Protein AF-A0A414AIU0-F1 (afdb_monomer_lite)

Sequence (115 aa):
MKNHGVEFDERMLEMLNKQYNKAQAEILKQNGDDLEKRAEQYVIGIYGSKEGKTNTDDFEKTKKDFMTANAFELVDPIKILDKINALEDKIASFKAEVDAALSVSNAITEIEISY

Foldseek 3Di:
DPPPCLVVLVVVLVVLVVVVVVVVVVLCVQLPPVQLVVLLVVLCVVPPDPPDDPCPPVSVVSSVVSSVVRRDDDDDPPPSVVVSVVSVVVSVVVVVVVVVVVVVVVPDDDDDDDD

Secondary structure (DSSP, 8-state):
----SHHHHHHHHHHHHHHHHHHHHHHHHHHTHHHHHHHHHHHHHHH--TTS-S-HHHHHHHHHHHHHHH------TT-HHHHHHHHHHHHHHHHHHHHHHHHHHHH--------

pLDDT: mean 82.36, std 10.76, range [43.75, 94.81]

Structure (mmCIF, N/CA/C/O backbone):
data_AF-A0A414AIU0-F1
#
_entry.id   AF-A0A414AIU0-F1
#
loop_
_atom_site.group_PDB
_atom_site.id
_atom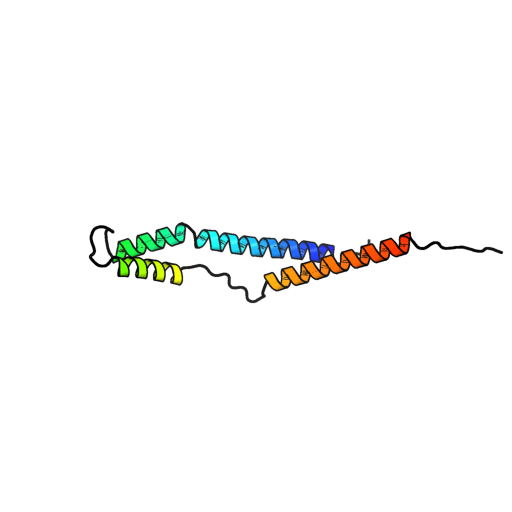_site.type_symbol
_atom_site.label_atom_id
_atom_site.label_alt_id
_atom_site.label_comp_id
_atom_site.label_asym_id
_atom_site.label_entity_id
_atom_site.label_seq_id
_atom_site.pdbx_PDB_ins_code
_atom_site.Cartn_x
_atom_site.Cartn_y
_atom_site.Cartn_z
_atom_site.occupancy
_atom_site.B_iso_or_equiv
_atom_site.auth_seq_id
_atom_site.auth_comp_id
_atom_site.auth_asym_id
_atom_site.auth_atom_id
_atom_site.pdbx_PDB_model_num
ATOM 1 N N . MET A 1 1 ? 10.084 13.888 -29.393 1.00 43.75 1 MET A N 1
ATOM 2 C CA . MET A 1 1 ? 10.308 12.898 -28.318 1.00 43.75 1 MET A CA 1
ATOM 3 C C . MET A 1 1 ? 9.289 11.788 -28.505 1.00 43.75 1 MET A C 1
ATOM 5 O O . MET A 1 1 ? 8.107 12.093 -28.599 1.00 43.75 1 MET A O 1
ATOM 9 N N . LYS A 1 2 ? 9.725 10.538 -28.696 1.00 48.00 2 LYS A N 1
ATOM 10 C CA . LYS A 1 2 ? 8.807 9.395 -28.782 1.00 48.00 2 LYS A CA 1
ATOM 11 C C . LYS A 1 2 ? 8.290 9.137 -27.364 1.00 48.00 2 LYS A C 1
ATOM 13 O O . LYS A 1 2 ? 9.054 8.701 -26.515 1.00 48.00 2 LYS A O 1
ATOM 18 N N . ASN A 1 3 ? 7.030 9.474 -27.098 1.00 53.31 3 ASN A N 1
ATOM 19 C CA . ASN A 1 3 ? 6.365 9.170 -25.830 1.00 53.31 3 ASN A CA 1
ATOM 20 C C . ASN A 1 3 ? 6.263 7.643 -25.696 1.00 53.31 3 ASN A C 1
ATOM 22 O O . ASN A 1 3 ? 5.326 7.044 -26.216 1.00 53.31 3 ASN A O 1
ATOM 26 N N . HIS A 1 4 ? 7.233 6.999 -25.044 1.00 63.72 4 HIS A N 1
ATOM 27 C CA . HIS A 1 4 ? 7.301 5.538 -24.902 1.00 63.72 4 HIS A CA 1
ATOM 28 C C . HIS A 1 4 ? 6.258 4.950 -23.933 1.00 63.72 4 HIS A C 1
ATOM 30 O O . HIS A 1 4 ? 6.342 3.784 -23.570 1.00 63.72 4 HIS A O 1
ATOM 36 N N . GLY A 1 5 ? 5.263 5.732 -23.500 1.00 77.25 5 GLY A N 1
ATOM 37 C CA . GLY A 1 5 ? 4.192 5.273 -22.610 1.00 77.25 5 GLY A CA 1
ATOM 38 C C . GLY A 1 5 ? 4.614 5.103 -21.147 1.00 77.25 5 GLY A C 1
ATOM 39 O O . GLY A 1 5 ? 3.784 5.268 -20.263 1.00 77.25 5 GLY A O 1
ATOM 40 N N . VAL A 1 6 ? 5.900 4.858 -20.886 1.00 84.12 6 VAL A N 1
ATOM 41 C CA . VAL A 1 6 ? 6.426 4.534 -19.551 1.00 84.12 6 VAL A CA 1
ATOM 42 C C . VAL A 1 6 ? 6.233 5.646 -18.527 1.00 84.12 6 VAL A C 1
ATOM 44 O O . VAL A 1 6 ? 5.899 5.345 -17.391 1.00 84.12 6 VAL A O 1
ATOM 47 N N . GLU A 1 7 ? 6.302 6.921 -18.916 1.00 84.81 7 GLU A N 1
ATOM 48 C CA . GLU A 1 7 ? 5.961 8.024 -18.000 1.00 84.81 7 GLU A CA 1
ATOM 49 C C . GLU A 1 7 ? 4.496 7.963 -17.522 1.00 84.81 7 GLU A C 1
ATOM 51 O O . GLU A 1 7 ? 4.176 8.378 -16.408 1.00 84.81 7 GLU A O 1
ATOM 56 N N . PHE A 1 8 ? 3.580 7.454 -18.355 1.00 88.50 8 PHE A N 1
ATOM 57 C CA . PHE A 1 8 ? 2.189 7.242 -17.949 1.00 88.50 8 PHE A CA 1
ATOM 58 C C . PHE A 1 8 ? 2.052 6.029 -17.032 1.00 88.50 8 PHE A C 1
ATOM 60 O O . PHE A 1 8 ? 1.281 6.099 -16.077 1.00 88.50 8 PHE A O 1
ATOM 67 N N . ASP A 1 9 ? 2.814 4.962 -17.283 1.00 88.75 9 ASP A N 1
ATOM 68 C CA . ASP A 1 9 ? 2.873 3.792 -16.403 1.00 88.75 9 ASP A CA 1
ATOM 69 C C . ASP A 1 9 ? 3.432 4.179 -15.019 1.00 88.75 9 ASP A C 1
ATOM 71 O O . ASP A 1 9 ? 2.856 3.807 -14.000 1.00 88.75 9 ASP A O 1
ATOM 75 N N . GLU A 1 10 ? 4.475 5.012 -14.953 1.00 89.50 10 GLU A N 1
ATOM 76 C CA . GLU A 1 10 ? 5.033 5.538 -13.696 1.00 89.50 10 GLU A CA 1
ATOM 77 C C . GLU A 1 10 ? 4.027 6.405 -12.929 1.00 89.50 10 GLU A C 1
ATOM 79 O O . GLU A 1 10 ? 3.831 6.224 -11.727 1.00 89.50 10 GLU A O 1
ATOM 84 N N . ARG A 1 11 ? 3.328 7.316 -13.619 1.00 92.25 11 ARG A N 1
ATOM 85 C CA . ARG A 1 11 ? 2.262 8.122 -12.997 1.00 92.25 11 ARG A CA 1
ATOM 86 C C . ARG A 1 11 ? 1.101 7.259 -12.515 1.00 92.25 11 ARG A C 1
ATOM 88 O O . ARG A 1 11 ? 0.515 7.533 -11.469 1.00 92.25 11 ARG A O 1
ATOM 95 N N . MET A 1 12 ? 0.741 6.228 -13.276 1.00 91.19 12 MET A N 1
ATOM 96 C CA . MET A 1 12 ? -0.299 5.284 -12.884 1.00 91.19 12 MET A CA 1
ATOM 97 C C . MET A 1 12 ? 0.120 4.509 -11.634 1.00 91.19 12 MET A C 1
ATOM 99 O O . MET A 1 12 ? -0.677 4.401 -10.704 1.00 91.19 12 MET A O 1
ATOM 103 N N . LEU A 1 13 ? 1.367 4.042 -11.574 1.00 93.06 13 LEU A N 1
ATOM 104 C CA . LEU A 1 13 ? 1.935 3.378 -10.406 1.00 93.06 13 LEU A CA 1
ATOM 105 C C . LEU A 1 13 ? 1.890 4.278 -9.164 1.00 93.06 13 LEU A C 1
ATOM 107 O O . LEU A 1 13 ? 1.436 3.846 -8.104 1.00 93.06 13 LEU A O 1
ATOM 111 N N . GLU A 1 14 ? 2.297 5.542 -9.297 1.00 94.31 14 GLU A N 1
ATOM 112 C CA . GLU A 1 14 ? 2.244 6.518 -8.204 1.00 94.31 14 GLU A CA 1
ATOM 113 C C . GLU A 1 14 ? 0.808 6.696 -7.684 1.00 94.31 14 GLU A C 1
ATOM 115 O O . GLU A 1 14 ? 0.555 6.675 -6.475 1.00 94.31 14 GLU A O 1
ATOM 120 N N . MET A 1 15 ? -0.162 6.806 -8.596 1.00 93.62 15 MET A N 1
ATOM 121 C CA . MET A 1 15 ? -1.571 6.949 -8.241 1.00 93.62 15 MET A CA 1
ATOM 122 C C . MET A 1 15 ? -2.146 5.701 -7.567 1.00 93.62 15 MET A C 1
ATOM 124 O O . MET A 1 15 ? -2.904 5.846 -6.605 1.00 93.62 15 MET A O 1
ATOM 128 N N . LEU A 1 16 ? -1.798 4.499 -8.034 1.00 92.56 16 LEU A N 1
ATOM 129 C CA . LEU A 1 16 ? -2.231 3.242 -7.417 1.00 92.56 16 LEU A CA 1
ATOM 130 C C . LEU A 1 16 ? -1.668 3.105 -6.000 1.00 92.56 16 LEU A C 1
ATOM 132 O O . LEU A 1 16 ? -2.431 2.864 -5.065 1.00 92.56 16 LEU A O 1
ATOM 136 N N . ASN A 1 17 ? -0.371 3.362 -5.819 1.00 93.38 17 ASN A N 1
ATOM 137 C CA . ASN A 1 17 ? 0.273 3.354 -4.506 1.00 93.38 17 ASN A CA 1
ATOM 138 C C . ASN A 1 17 ? -0.363 4.373 -3.554 1.00 93.38 17 ASN A C 1
ATOM 140 O O . ASN A 1 17 ? -0.669 4.063 -2.403 1.00 93.38 17 ASN A O 1
ATOM 144 N N . LYS A 1 18 ? -0.637 5.589 -4.036 1.00 94.81 18 LYS A N 1
ATOM 145 C CA .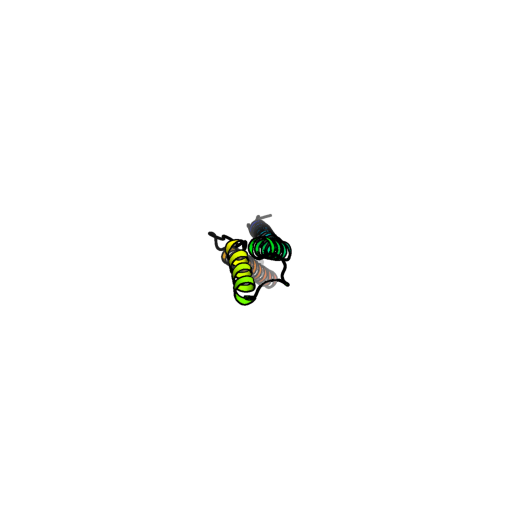 LYS A 1 18 ? -1.300 6.629 -3.242 1.00 94.81 18 LYS A CA 1
ATOM 146 C C . LYS A 1 18 ? -2.705 6.217 -2.806 1.00 94.81 18 LYS A C 1
ATOM 148 O O . LYS A 1 18 ? -3.077 6.457 -1.658 1.00 94.81 18 LYS A O 1
ATOM 153 N N . GLN A 1 19 ? -3.489 5.623 -3.704 1.00 91.69 19 GLN A N 1
ATOM 154 C CA . GLN A 1 19 ? -4.843 5.158 -3.393 1.00 91.69 19 GLN A CA 1
ATOM 155 C C . GLN A 1 19 ? -4.823 4.005 -2.390 1.00 91.69 19 GLN A C 1
ATOM 157 O O . GLN A 1 19 ? -5.554 4.057 -1.402 1.00 91.69 19 GLN A O 1
ATOM 162 N N . TYR A 1 20 ? -3.947 3.021 -2.599 1.00 92.38 20 TYR A N 1
ATOM 163 C CA . TYR A 1 20 ? -3.782 1.893 -1.688 1.00 92.38 20 TYR A CA 1
ATOM 164 C C . TYR A 1 20 ? -3.366 2.357 -0.285 1.00 92.38 20 TYR A C 1
ATOM 166 O O . TYR A 1 20 ? -4.030 2.038 0.700 1.00 92.38 20 TYR A O 1
ATOM 174 N N . ASN A 1 21 ? -2.340 3.206 -0.193 1.00 92.75 21 ASN A N 1
ATOM 175 C CA . ASN A 1 21 ? -1.868 3.744 1.084 1.00 92.75 21 ASN A CA 1
ATOM 176 C C . ASN A 1 21 ? -2.938 4.576 1.795 1.00 92.75 21 ASN A C 1
ATOM 178 O O . ASN A 1 21 ? -3.071 4.498 3.015 1.00 92.75 21 ASN A O 1
ATOM 182 N N . LYS A 1 22 ? -3.729 5.354 1.047 1.00 93.12 22 LYS A N 1
ATOM 183 C CA . LYS A 1 22 ? -4.844 6.112 1.619 1.00 93.12 22 LYS A CA 1
ATOM 184 C C . LYS A 1 22 ? -5.904 5.182 2.214 1.00 93.12 22 LYS A C 1
ATOM 186 O O . LYS A 1 22 ? -6.328 5.419 3.340 1.00 93.12 22 LYS A O 1
ATOM 191 N N . ALA A 1 23 ? -6.304 4.139 1.490 1.00 90.19 23 ALA A N 1
ATOM 192 C CA . ALA A 1 23 ? -7.300 3.184 1.969 1.00 90.19 23 ALA A CA 1
ATOM 193 C C . ALA A 1 23 ? -6.812 2.445 3.227 1.00 90.19 23 ALA A C 1
ATOM 195 O O . ALA A 1 23 ? -7.541 2.342 4.211 1.00 90.19 23 ALA A O 1
ATOM 196 N N . GLN A 1 24 ? -5.542 2.030 3.245 1.00 89.88 24 GLN A N 1
ATOM 197 C CA . GLN A 1 24 ? -4.921 1.416 4.421 1.00 89.88 24 GLN A CA 1
ATOM 198 C C . GLN A 1 24 ? -4.861 2.373 5.617 1.00 89.88 24 GLN A C 1
ATOM 200 O O . GLN A 1 24 ? -5.165 1.979 6.743 1.00 89.88 24 GLN A O 1
ATOM 205 N N . ALA A 1 25 ? -4.525 3.644 5.389 1.00 90.25 25 ALA A N 1
ATOM 206 C CA . ALA A 1 25 ? -4.527 4.657 6.440 1.00 90.25 25 ALA A CA 1
ATOM 207 C C . ALA A 1 25 ? -5.937 4.914 7.001 1.00 90.25 25 ALA A C 1
ATOM 209 O O . ALA A 1 25 ? -6.092 5.103 8.207 1.00 90.25 25 ALA A O 1
ATOM 210 N N . GLU A 1 26 ? -6.969 4.905 6.153 1.00 89.31 26 GLU A N 1
ATOM 211 C CA . GLU A 1 26 ? -8.364 5.029 6.589 1.00 89.31 26 GLU A CA 1
ATOM 212 C C . GLU A 1 26 ? -8.797 3.831 7.440 1.00 89.31 26 GLU A C 1
ATOM 214 O O . GLU A 1 26 ? -9.385 4.032 8.501 1.00 89.31 26 GLU A O 1
ATOM 219 N N . ILE A 1 27 ? -8.439 2.608 7.044 1.00 88.25 27 ILE A N 1
ATOM 220 C CA . ILE A 1 27 ? -8.721 1.394 7.822 1.00 88.25 27 ILE A CA 1
ATOM 221 C C . ILE A 1 27 ? -8.018 1.439 9.176 1.00 88.25 27 ILE A C 1
ATOM 223 O O . ILE A 1 27 ? -8.658 1.227 10.202 1.00 88.25 27 ILE A O 1
ATOM 227 N N . LEU A 1 28 ? -6.725 1.775 9.205 1.00 87.50 28 LEU A N 1
ATOM 228 C CA . LEU A 1 28 ? -5.961 1.914 10.449 1.00 87.50 28 LEU A CA 1
ATOM 229 C C . LEU A 1 28 ? -6.574 2.966 11.375 1.00 87.50 28 LEU A C 1
ATOM 231 O O . LEU A 1 28 ? -6.685 2.748 12.578 1.00 87.50 28 LEU A O 1
ATOM 235 N N . LYS A 1 29 ? -7.013 4.096 10.814 1.00 87.81 29 LYS A N 1
ATOM 236 C CA . LYS A 1 29 ? -7.667 5.157 11.580 1.00 87.81 29 LYS A CA 1
ATOM 237 C C . LYS A 1 29 ? -8.998 4.696 12.174 1.00 87.81 29 LYS A C 1
ATOM 239 O O . LYS A 1 29 ? -9.283 5.023 13.321 1.00 87.81 29 LYS A O 1
ATOM 244 N N . GLN A 1 30 ? -9.811 3.978 11.402 1.00 84.31 30 GLN A N 1
ATOM 245 C CA . GLN A 1 30 ? -11.130 3.522 11.844 1.00 84.31 30 GLN A CA 1
ATOM 246 C C . GLN A 1 30 ? -11.053 2.340 12.815 1.00 84.31 30 GLN A C 1
ATOM 248 O O . GLN A 1 30 ? -11.856 2.281 13.742 1.00 84.31 30 GLN A O 1
ATOM 253 N N . ASN A 1 31 ? -10.086 1.437 12.633 1.00 85.56 31 ASN A N 1
ATOM 254 C CA . ASN A 1 31 ? -9.896 0.244 13.466 1.00 85.56 31 ASN A CA 1
ATOM 255 C C . ASN A 1 31 ? -8.993 0.466 14.684 1.00 85.56 31 ASN A C 1
ATOM 257 O O . ASN A 1 31 ? -8.870 -0.438 15.506 1.00 85.56 31 ASN A O 1
ATOM 261 N N . GLY A 1 32 ? -8.340 1.625 14.789 1.00 80.56 32 GLY A N 1
ATOM 262 C CA . GLY A 1 32 ? -7.520 1.992 15.942 1.00 80.56 32 GLY A CA 1
ATOM 263 C C . GLY A 1 32 ? -8.356 2.383 17.167 1.00 80.56 32 GLY A C 1
ATOM 264 O O . GLY A 1 32 ? -9.427 1.833 17.425 1.00 80.56 32 GLY A O 1
ATOM 265 N N . ASP A 1 33 ? -7.885 3.390 17.905 1.00 78.56 33 ASP A N 1
ATOM 266 C CA . ASP A 1 33 ? -8.448 3.815 19.197 1.00 78.56 33 ASP A CA 1
ATOM 267 C C . ASP A 1 33 ? -9.957 4.105 19.184 1.00 78.56 33 ASP A C 1
ATOM 269 O O . ASP A 1 33 ? -10.622 4.003 20.215 1.00 78.56 33 ASP A O 1
ATOM 273 N N . ASP A 1 34 ? -10.511 4.514 18.043 1.00 82.38 34 ASP A N 1
ATOM 274 C CA . ASP A 1 34 ? -11.927 4.860 17.926 1.00 82.38 34 ASP A CA 1
ATOM 275 C C . ASP A 1 34 ? -12.839 3.624 17.998 1.00 82.38 34 ASP A C 1
ATOM 277 O O . ASP A 1 34 ? -13.859 3.644 18.692 1.00 82.38 34 ASP A O 1
ATOM 281 N N . LEU A 1 35 ? -12.450 2.523 17.347 1.00 84.25 35 LEU A N 1
ATOM 282 C CA . LEU A 1 35 ? -13.177 1.255 17.425 1.00 84.25 35 LEU A CA 1
ATOM 283 C C . LEU A 1 35 ? -13.100 0.668 18.834 1.00 84.25 35 LEU A C 1
ATOM 285 O O . LEU A 1 35 ? -14.104 0.177 19.349 1.00 84.25 35 LEU A O 1
ATOM 289 N N . GLU A 1 36 ? -11.935 0.761 19.476 1.00 83.44 36 GLU A N 1
ATOM 290 C CA . GLU A 1 36 ? -11.750 0.270 20.839 1.00 83.44 36 GLU A CA 1
ATOM 291 C C . GLU A 1 36 ? -12.597 1.056 21.847 1.00 83.44 36 GLU A C 1
ATOM 293 O O . GLU A 1 36 ? -13.325 0.452 22.636 1.00 83.44 36 GLU A O 1
ATOM 298 N N . LYS A 1 37 ? -12.602 2.392 21.768 1.00 85.25 37 LYS A N 1
ATOM 299 C CA . LYS A 1 37 ? -13.453 3.237 22.621 1.00 85.25 37 LYS A CA 1
ATOM 300 C C . LYS A 1 37 ? -14.938 2.961 22.404 1.00 85.25 37 LYS A C 1
ATOM 302 O O . LYS A 1 37 ? -15.687 2.879 23.377 1.00 85.25 37 LYS A O 1
ATOM 307 N N . ARG A 1 38 ? -15.374 2.787 21.150 1.00 84.75 38 ARG A N 1
ATOM 308 C CA . ARG A 1 38 ? -16.762 2.414 20.829 1.00 84.75 38 ARG A CA 1
ATOM 309 C C . ARG A 1 38 ? -17.124 1.044 21.401 1.00 84.75 38 ARG A C 1
ATOM 311 O O . ARG A 1 38 ? -18.201 0.902 21.977 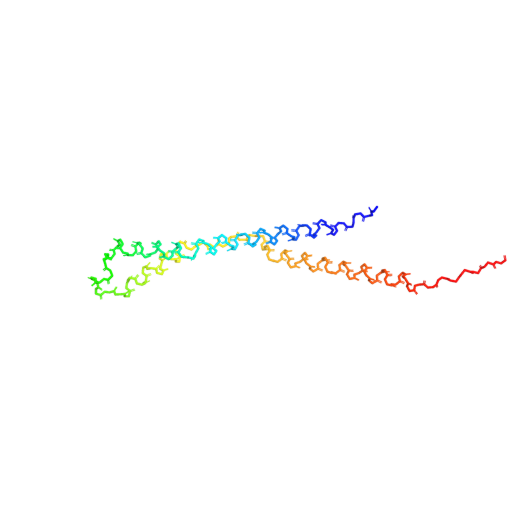1.00 84.75 38 ARG A O 1
ATOM 318 N N . ALA A 1 39 ? -16.224 0.067 21.300 1.00 84.81 39 ALA A N 1
ATOM 319 C CA . ALA A 1 39 ? -16.417 -1.255 21.885 1.00 84.81 39 ALA A CA 1
ATOM 320 C C . ALA A 1 39 ? -16.524 -1.181 23.415 1.00 84.81 39 ALA A C 1
ATOM 322 O O . ALA A 1 39 ? -17.424 -1.772 24.002 1.00 84.81 39 ALA A O 1
ATOM 323 N N . GLU A 1 40 ? -15.665 -0.406 24.075 1.00 82.94 40 GLU A N 1
ATOM 324 C CA . GLU A 1 40 ? -15.711 -0.229 25.529 1.00 82.94 40 GLU A CA 1
ATOM 325 C C . GLU A 1 40 ? -16.993 0.456 25.997 1.00 82.94 40 GLU A C 1
ATOM 327 O O . GLU A 1 40 ? -17.636 -0.023 26.929 1.00 82.94 40 GLU A O 1
ATOM 332 N N . GLN A 1 41 ? -17.415 1.529 25.325 1.00 85.69 41 GLN A N 1
ATOM 333 C CA . GLN A 1 41 ? -18.684 2.194 25.623 1.00 85.69 41 GLN A CA 1
ATOM 334 C C . GLN A 1 41 ? -19.882 1.261 25.426 1.00 85.69 41 GLN A C 1
ATOM 336 O O . GLN A 1 41 ? -20.799 1.263 26.248 1.00 85.69 41 GLN A O 1
ATOM 341 N N . TYR A 1 42 ? -19.866 0.440 24.374 1.00 84.12 42 TYR A N 1
ATOM 342 C CA . TYR A 1 42 ? -20.918 -0.535 24.106 1.00 84.12 42 TYR A CA 1
ATOM 343 C C . TYR A 1 42 ? -21.025 -1.577 25.224 1.00 84.12 42 TYR A C 1
ATOM 345 O O . TYR A 1 42 ? -22.110 -1.821 25.755 1.00 84.12 42 TYR A O 1
ATOM 353 N N . VAL A 1 43 ? -19.893 -2.143 25.647 1.00 82.88 43 VAL A N 1
ATOM 354 C CA . VAL A 1 43 ? -19.882 -3.153 26.708 1.00 82.88 43 VAL A CA 1
ATOM 355 C C . VAL A 1 43 ? -20.229 -2.533 28.069 1.00 82.88 43 VAL A C 1
ATOM 357 O O . VAL A 1 43 ? -20.982 -3.144 28.824 1.00 82.88 43 VAL A O 1
ATOM 360 N N . ILE A 1 44 ? -19.802 -1.299 28.367 1.00 83.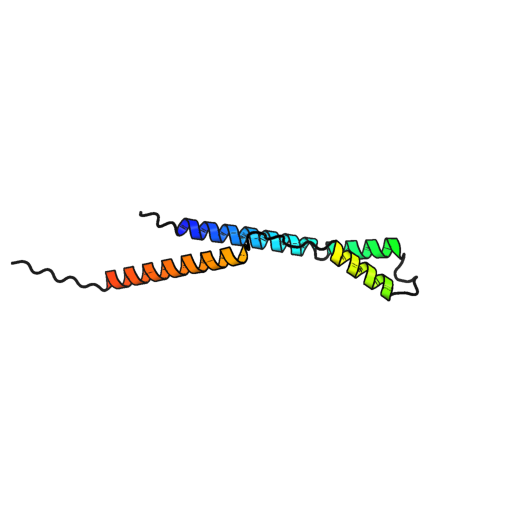38 44 ILE A N 1
ATOM 361 C CA . ILE A 1 44 ? -20.234 -0.559 29.570 1.00 83.38 44 ILE A CA 1
ATOM 362 C C . ILE A 1 44 ? -21.747 -0.282 29.542 1.00 83.38 44 ILE A C 1
ATOM 364 O O . ILE A 1 44 ? -22.407 -0.392 30.572 1.00 83.38 44 ILE A O 1
ATOM 368 N N . GLY A 1 45 ? -22.330 0.030 28.382 1.00 81.31 45 GLY A N 1
ATOM 369 C CA . GLY A 1 45 ? -23.775 0.235 28.240 1.00 81.31 45 GLY A CA 1
ATOM 370 C C . GLY A 1 45 ? -24.606 -1.028 28.502 1.00 81.31 45 GLY A C 1
ATOM 371 O O . GLY A 1 45 ? -25.684 -0.943 29.085 1.00 81.31 45 GLY A O 1
ATOM 372 N N . ILE A 1 46 ? -24.098 -2.204 28.116 1.00 80.31 46 ILE A N 1
ATOM 373 C CA . ILE A 1 46 ? -24.770 -3.500 28.326 1.00 80.31 46 ILE A CA 1
ATOM 374 C C . ILE A 1 46 ? -24.534 -4.035 29.741 1.00 80.31 46 ILE A C 1
ATOM 376 O O . ILE A 1 46 ? -25.453 -4.522 30.409 1.00 80.31 46 ILE A O 1
ATOM 380 N N . TYR A 1 47 ? -23.287 -3.984 30.206 1.00 76.56 47 TYR A N 1
ATOM 381 C CA . TYR A 1 47 ? -22.877 -4.638 31.439 1.00 76.56 47 TYR A CA 1
ATOM 382 C C . TYR A 1 47 ? -22.816 -3.695 32.650 1.00 76.56 47 TYR A C 1
ATOM 384 O O . TYR A 1 47 ? -22.821 -4.186 33.775 1.00 76.56 47 TYR A O 1
ATOM 392 N N . GLY A 1 48 ? -22.897 -2.379 32.466 1.00 73.44 48 GLY A N 1
ATOM 393 C CA . GLY A 1 48 ? -22.713 -1.393 33.530 1.00 73.44 48 GLY A CA 1
ATOM 394 C C . GLY A 1 48 ? -21.234 -1.181 33.868 1.00 73.44 48 GLY A C 1
ATOM 395 O O . GLY A 1 48 ? -20.345 -1.488 33.073 1.00 73.44 48 GLY A O 1
ATOM 396 N N . SER A 1 49 ? -20.955 -0.638 35.056 1.00 65.06 49 SER A N 1
ATOM 397 C CA . SER A 1 49 ? -19.586 -0.373 35.514 1.00 65.06 49 SER A CA 1
ATOM 398 C C . SER A 1 49 ? -18.749 -1.654 35.585 1.00 65.06 49 SER A C 1
ATOM 400 O O . SER A 1 49 ? -19.204 -2.676 36.102 1.00 65.06 49 SER A O 1
ATOM 402 N N . LYS A 1 50 ? -17.488 -1.562 35.140 1.00 59.19 50 LYS A N 1
ATOM 403 C CA . LYS A 1 50 ? -16.487 -2.650 35.127 1.00 59.19 50 LYS A CA 1
ATOM 404 C C . LYS A 1 50 ? -16.304 -3.337 36.494 1.00 59.19 50 LYS A C 1
ATOM 406 O O . LYS A 1 50 ? -15.884 -4.483 36.556 1.00 59.19 50 LYS A O 1
ATOM 411 N N . GLU A 1 51 ? -16.647 -2.641 37.576 1.00 57.81 51 GLU A N 1
ATOM 412 C CA . GLU A 1 51 ? -16.475 -3.069 38.970 1.00 57.81 51 GLU A CA 1
ATOM 413 C C . GLU A 1 51 ? -17.633 -3.933 39.516 1.00 57.81 51 GLU A C 1
ATOM 415 O O . GLU A 1 51 ? -17.526 -4.462 40.618 1.00 57.81 51 GLU A O 1
ATOM 420 N N . GLY A 1 52 ? -18.743 -4.086 38.776 1.00 58.31 52 GLY A N 1
ATOM 421 C CA . GLY A 1 52 ? -20.001 -4.619 39.321 1.00 58.31 52 GLY A CA 1
ATOM 422 C C . GLY A 1 52 ? -20.452 -6.016 38.878 1.00 58.31 52 GLY A C 1
ATOM 423 O O . GLY A 1 52 ? -21.524 -6.433 39.317 1.00 58.31 52 GLY A O 1
ATOM 424 N N . LYS A 1 53 ? -19.731 -6.744 38.007 1.00 56.00 53 LYS A N 1
ATOM 425 C CA . LYS A 1 53 ? -20.231 -8.027 37.460 1.00 56.00 53 LYS A CA 1
ATOM 426 C C . LYS A 1 53 ? -19.262 -9.206 37.559 1.00 56.00 53 LYS A C 1
ATOM 428 O O . LYS A 1 53 ? -18.090 -9.124 37.227 1.00 56.00 53 LYS A O 1
ATOM 433 N N . THR A 1 54 ? -19.856 -10.329 37.947 1.00 54.72 54 THR A N 1
ATOM 434 C CA . THR A 1 54 ? -19.331 -11.670 38.234 1.00 54.72 54 THR A CA 1
ATOM 435 C C . THR A 1 54 ? -18.821 -12.467 37.018 1.00 54.72 54 THR A C 1
ATOM 437 O O . THR A 1 54 ? -18.358 -13.581 37.217 1.00 54.72 54 THR A O 1
ATOM 440 N N . ASN A 1 55 ? -18.882 -11.924 35.791 1.00 63.75 55 ASN A N 1
ATOM 441 C CA . ASN A 1 55 ? -18.478 -12.594 34.539 1.00 63.75 55 ASN A CA 1
ATOM 442 C C . ASN A 1 55 ? -17.628 -11.661 33.653 1.00 63.75 55 ASN A C 1
ATOM 444 O O . ASN A 1 55 ? -18.096 -11.120 32.650 1.00 63.75 55 ASN A O 1
ATOM 448 N N . THR A 1 56 ? -16.363 -11.461 34.021 1.00 72.50 56 THR A N 1
ATOM 449 C CA . THR A 1 56 ? -15.354 -10.773 33.189 1.00 72.50 56 THR A CA 1
ATOM 450 C C . THR A 1 56 ? -15.186 -11.409 31.806 1.00 72.50 56 THR A C 1
ATOM 452 O O . THR A 1 56 ? -14.939 -10.698 30.835 1.00 72.50 56 THR A O 1
ATOM 455 N N . ASP A 1 57 ? -15.408 -12.718 31.690 1.00 77.38 57 ASP A N 1
ATOM 456 C CA . ASP A 1 57 ? -15.267 -13.453 30.429 1.00 77.38 57 ASP A CA 1
ATOM 457 C C . ASP A 1 57 ? -16.329 -13.045 29.391 1.00 77.38 57 ASP A C 1
ATOM 459 O O . ASP A 1 57 ? -16.017 -12.860 28.213 1.00 77.38 57 ASP A O 1
ATOM 463 N N . ASP A 1 58 ? -17.576 -12.820 29.821 1.00 77.69 58 ASP A N 1
ATOM 464 C CA . ASP A 1 58 ? -18.652 -12.357 28.931 1.00 77.69 58 ASP A CA 1
ATOM 465 C C . ASP A 1 58 ? -18.428 -10.904 28.479 1.00 77.69 58 ASP A C 1
ATOM 467 O O . ASP A 1 58 ? -18.778 -10.533 27.352 1.00 77.69 58 ASP A O 1
ATOM 471 N N . PHE A 1 59 ? -17.799 -10.086 29.332 1.00 78.88 59 PHE A N 1
ATOM 472 C CA . PHE A 1 59 ? -17.423 -8.707 29.017 1.00 78.88 59 PHE A CA 1
ATOM 473 C C . PHE A 1 59 ? -16.383 -8.670 27.889 1.00 78.88 59 PHE A C 1
ATOM 475 O O . PHE A 1 59 ? -16.581 -7.987 26.880 1.00 78.88 59 PHE A O 1
ATOM 482 N N . GLU A 1 60 ? -15.292 -9.429 28.025 1.00 80.56 60 GLU A N 1
ATOM 483 C CA . GLU A 1 60 ? -14.233 -9.475 27.011 1.00 80.56 60 GLU A CA 1
ATOM 484 C C . GLU A 1 60 ? -14.713 -10.099 25.702 1.00 80.56 60 GLU A C 1
ATOM 486 O O . GLU A 1 60 ? -14.404 -9.586 24.622 1.00 80.56 60 GLU A O 1
ATOM 491 N N . LYS A 1 61 ? -15.527 -11.157 25.782 1.00 85.38 61 LYS A N 1
ATOM 492 C CA . LYS A 1 61 ? -16.122 -11.780 24.601 1.00 85.38 61 LYS A CA 1
ATOM 493 C C . LYS A 1 61 ? -17.001 -10.793 23.834 1.00 85.38 61 LYS A C 1
ATOM 495 O O . LYS A 1 61 ? -16.823 -10.628 22.632 1.00 85.38 61 LYS A O 1
ATOM 500 N N . THR A 1 62 ? -17.874 -10.064 24.532 1.00 82.44 62 THR A N 1
ATOM 501 C CA . THR A 1 62 ? -18.739 -9.057 23.896 1.00 82.44 62 THR A CA 1
ATOM 502 C C . THR A 1 62 ? -17.919 -7.910 23.289 1.00 82.44 62 THR A C 1
ATOM 504 O O . THR A 1 62 ? -18.240 -7.452 22.193 1.00 82.44 62 THR A O 1
ATOM 507 N N . LYS A 1 63 ? -16.824 -7.476 23.944 1.00 82.00 63 LYS A N 1
ATOM 508 C CA . LYS A 1 63 ? -15.889 -6.477 23.382 1.00 82.00 63 LYS A CA 1
ATOM 509 C C . LYS A 1 63 ? -15.301 -6.980 22.062 1.00 82.00 63 LYS A C 1
ATOM 511 O O . LYS A 1 63 ? -15.330 -6.266 21.062 1.00 82.00 63 LYS A O 1
ATOM 516 N N . LYS A 1 64 ? -14.804 -8.218 22.043 1.00 85.00 64 LYS A N 1
ATOM 517 C CA . LYS A 1 64 ? -14.166 -8.825 20.869 1.00 85.00 64 LYS A CA 1
ATOM 518 C C . LYS A 1 64 ? -15.145 -9.056 19.716 1.00 85.00 64 LYS A C 1
ATOM 520 O O . LYS A 1 64 ? -14.802 -8.771 18.568 1.00 85.00 64 LYS A O 1
ATOM 525 N N . ASP A 1 65 ? -16.357 -9.512 20.015 1.00 85.69 65 ASP A N 1
ATOM 526 C CA . ASP A 1 65 ? -17.414 -9.713 19.020 1.00 85.69 65 ASP A CA 1
ATOM 527 C C . ASP A 1 65 ? -17.822 -8.373 18.388 1.00 85.69 65 ASP A C 1
ATOM 529 O O . ASP A 1 65 ? -17.933 -8.270 17.166 1.00 85.69 65 ASP A O 1
ATOM 533 N N . PHE A 1 66 ? -17.943 -7.311 19.195 1.00 84.25 66 PHE A N 1
ATOM 534 C CA . PHE A 1 66 ? -18.226 -5.966 18.695 1.00 84.25 66 PHE A CA 1
ATOM 535 C C . PHE A 1 66 ? -17.101 -5.429 17.804 1.00 84.25 66 PHE A C 1
ATOM 537 O O . PHE A 1 66 ? -17.380 -4.886 16.735 1.00 84.25 66 PHE A O 1
ATOM 544 N N . MET A 1 67 ? -15.838 -5.596 18.212 1.00 84.75 67 MET A N 1
ATOM 545 C CA . MET A 1 67 ? -14.690 -5.189 17.397 1.00 84.75 67 MET A CA 1
ATOM 546 C C . MET A 1 67 ? -14.652 -5.946 16.070 1.00 84.75 67 MET A C 1
ATOM 548 O O . MET A 1 67 ? -14.438 -5.331 15.035 1.00 84.75 67 MET A O 1
ATOM 552 N N . THR A 1 68 ? -14.913 -7.254 16.083 1.00 83.50 68 THR A N 1
ATOM 553 C CA . THR A 1 68 ? -14.903 -8.083 14.867 1.00 83.50 68 THR A CA 1
ATOM 554 C C . THR A 1 68 ? -16.035 -7.694 13.915 1.00 83.50 68 THR A C 1
ATOM 556 O O . THR A 1 68 ? -15.818 -7.590 12.714 1.00 83.50 68 THR A O 1
ATOM 559 N N . ALA A 1 69 ? -17.234 -7.427 14.441 1.00 83.81 69 ALA A N 1
ATOM 560 C CA . ALA A 1 69 ? -18.396 -7.061 13.631 1.00 83.81 69 ALA A CA 1
ATOM 561 C C . ALA A 1 69 ? -18.328 -5.637 13.050 1.00 83.81 69 ALA A C 1
ATOM 563 O O . ALA A 1 69 ? -18.964 -5.364 12.036 1.00 83.81 69 ALA A O 1
ATOM 564 N N . ASN A 1 70 ? -17.591 -4.727 13.697 1.00 82.44 70 ASN A N 1
ATOM 565 C CA . ASN A 1 70 ? -17.496 -3.316 13.304 1.00 82.44 70 ASN A CA 1
ATOM 566 C C . ASN A 1 70 ? -16.113 -2.930 12.754 1.00 82.44 70 ASN A C 1
ATOM 568 O O . ASN A 1 70 ? -15.865 -1.745 12.515 1.00 82.44 70 ASN A O 1
ATOM 572 N N . ALA A 1 71 ? -15.214 -3.899 12.572 1.00 83.12 71 ALA A N 1
ATOM 573 C CA . ALA A 1 71 ? -13.929 -3.670 11.934 1.00 83.12 71 ALA A CA 1
ATOM 574 C C . ALA A 1 71 ? -14.126 -3.326 10.453 1.00 83.12 71 ALA A C 1
ATOM 576 O O . ALA A 1 71 ? -14.904 -3.951 9.734 1.00 83.12 71 ALA A O 1
ATOM 577 N N . PHE A 1 72 ? -13.386 -2.327 9.995 1.00 82.12 72 PHE A N 1
ATOM 578 C CA . PHE A 1 72 ? -13.279 -1.970 8.593 1.00 82.12 72 PHE A CA 1
ATOM 579 C C . PHE A 1 72 ? -12.316 -2.935 7.910 1.00 82.12 72 PHE A C 1
ATOM 581 O O . PHE A 1 72 ? -11.194 -3.142 8.375 1.00 82.12 72 PHE A O 1
ATOM 588 N N . GLU A 1 73 ? -12.741 -3.491 6.785 1.00 83.44 73 GLU A N 1
ATOM 589 C CA . GLU A 1 73 ? -11.919 -4.338 5.928 1.00 83.44 73 GLU A CA 1
ATOM 590 C C . GLU A 1 73 ? -11.773 -3.685 4.550 1.00 83.44 73 GLU A C 1
ATOM 592 O O . GLU A 1 73 ? -12.684 -3.006 4.064 1.00 83.44 73 GLU A O 1
ATOM 597 N N . LEU A 1 74 ? -10.612 -3.872 3.917 1.00 85.88 74 LEU A N 1
ATOM 598 C CA . LEU A 1 74 ? -10.384 -3.406 2.554 1.00 85.88 74 LEU A CA 1
ATOM 599 C C . LEU A 1 74 ? -11.066 -4.351 1.563 1.00 85.88 74 LEU A C 1
ATOM 601 O O . LEU A 1 74 ? -10.616 -5.476 1.362 1.00 85.88 74 LEU A O 1
ATOM 605 N N . VAL A 1 75 ? -12.107 -3.877 0.882 1.00 86.88 75 VAL A N 1
ATOM 606 C CA . VAL A 1 75 ? -12.712 -4.619 -0.231 1.00 86.88 75 VAL A CA 1
ATOM 607 C C . VAL A 1 75 ? -11.955 -4.296 -1.517 1.00 86.88 75 VAL A C 1
ATOM 609 O O . VAL A 1 75 ? -12.160 -3.240 -2.116 1.00 86.88 75 VAL A O 1
ATOM 612 N N . ASP A 1 76 ? -11.090 -5.213 -1.950 1.00 86.88 76 ASP A N 1
ATOM 613 C CA . ASP A 1 76 ? -10.288 -5.072 -3.170 1.00 86.88 76 ASP A CA 1
ATOM 614 C C . ASP A 1 76 ? -10.651 -6.129 -4.236 1.00 86.88 76 ASP A C 1
ATOM 616 O O . ASP A 1 76 ? -10.066 -7.214 -4.279 1.00 86.88 76 ASP A O 1
ATOM 620 N N . PRO A 1 77 ? -11.603 -5.832 -5.141 1.00 86.69 77 PRO A N 1
ATOM 621 C CA . PRO A 1 77 ? -11.997 -6.756 -6.204 1.00 86.69 77 PRO A CA 1
ATOM 622 C C . PRO A 1 77 ? -10.991 -6.814 -7.362 1.00 86.69 77 PRO A C 1
ATOM 624 O O . PRO A 1 77 ? -11.063 -7.721 -8.191 1.00 86.69 77 PRO A O 1
ATOM 627 N N . ILE A 1 78 ? -10.081 -5.840 -7.463 1.00 87.56 78 ILE A N 1
ATOM 628 C CA . ILE A 1 78 ? -9.153 -5.711 -8.594 1.00 87.56 78 ILE A CA 1
ATOM 629 C C . ILE A 1 78 ? -7.765 -6.269 -8.296 1.00 87.56 78 ILE A C 1
ATOM 631 O O . ILE A 1 78 ? -6.958 -6.346 -9.226 1.00 87.56 78 ILE A O 1
ATOM 635 N N . LYS A 1 79 ? -7.503 -6.636 -7.035 1.00 90.69 79 LYS A N 1
ATOM 636 C CA . LYS A 1 79 ? -6.189 -7.036 -6.525 1.00 90.69 79 LYS A CA 1
ATOM 637 C C . LYS A 1 79 ? -5.145 -5.970 -6.847 1.00 90.69 79 LYS A C 1
ATOM 639 O O . LYS A 1 79 ? -4.233 -6.172 -7.647 1.00 90.69 79 LYS A O 1
ATOM 644 N N . ILE A 1 80 ? -5.325 -4.786 -6.270 1.00 89.81 80 ILE A N 1
ATOM 645 C CA . ILE A 1 80 ? -4.515 -3.600 -6.545 1.00 89.81 80 ILE A CA 1
ATOM 646 C C . ILE A 1 80 ? -3.025 -3.849 -6.291 1.00 89.81 80 ILE A C 1
ATOM 648 O O . ILE A 1 80 ? -2.206 -3.373 -7.069 1.00 89.81 80 ILE A O 1
ATOM 652 N N . LEU A 1 81 ? -2.680 -4.653 -5.279 1.00 89.62 81 LEU A N 1
ATOM 653 C CA . LEU A 1 81 ? -1.302 -5.071 -4.997 1.00 89.62 81 LEU A CA 1
ATOM 654 C C . LEU A 1 81 ? -0.685 -5.853 -6.162 1.00 89.62 81 LEU A C 1
ATOM 656 O O . LEU A 1 81 ? 0.414 -5.528 -6.598 1.00 89.62 81 LEU A O 1
ATOM 660 N N . ASP A 1 82 ? -1.409 -6.827 -6.716 1.00 92.81 82 ASP A N 1
ATOM 661 C CA . ASP A 1 82 ? -0.933 -7.610 -7.864 1.00 92.81 82 ASP A CA 1
ATOM 662 C C . ASP A 1 82 ? -0.694 -6.701 -9.077 1.00 92.81 82 ASP A C 1
ATOM 664 O O . ASP A 1 82 ? 0.282 -6.862 -9.809 1.00 92.81 82 ASP A O 1
ATOM 668 N N . LYS A 1 83 ? -1.568 -5.707 -9.277 1.00 91.31 83 LYS A N 1
ATOM 669 C CA . LYS A 1 83 ? -1.430 -4.723 -10.360 1.00 91.31 83 LYS A CA 1
ATOM 670 C C . LYS A 1 83 ? -0.258 -3.771 -10.148 1.00 91.31 83 LYS A C 1
ATOM 672 O O . LYS A 1 83 ? 0.392 -3.427 -11.128 1.00 91.31 83 LYS A O 1
ATOM 677 N N . ILE A 1 84 ? -0.008 -3.345 -8.910 1.00 92.94 84 ILE A N 1
ATOM 678 C CA . ILE A 1 84 ? 1.155 -2.527 -8.543 1.00 92.94 84 ILE A CA 1
ATOM 679 C C . ILE A 1 84 ? 2.436 -3.301 -8.866 1.00 92.94 84 ILE A C 1
ATOM 681 O O . ILE A 1 84 ? 3.239 -2.806 -9.650 1.00 92.94 84 ILE A O 1
ATOM 685 N N . ASN A 1 85 ? 2.557 -4.543 -8.383 1.00 92.75 85 ASN A N 1
ATOM 686 C CA . ASN A 1 85 ? 3.727 -5.391 -8.632 1.00 92.75 85 ASN A CA 1
ATOM 687 C C . ASN A 1 85 ? 3.958 -5.617 -10.136 1.00 92.75 85 ASN A C 1
ATOM 689 O O . ASN A 1 85 ? 5.050 -5.395 -10.646 1.00 92.75 85 ASN A O 1
ATOM 693 N N . ALA A 1 86 ? 2.907 -5.981 -10.879 1.00 93.19 86 ALA A N 1
ATOM 694 C CA . ALA A 1 86 ? 3.016 -6.204 -12.320 1.00 93.19 86 ALA A CA 1
ATOM 695 C C . ALA A 1 86 ? 3.431 -4.937 -13.093 1.00 93.19 86 ALA A C 1
ATOM 697 O O . ALA A 1 86 ? 4.118 -5.022 -14.113 1.00 93.19 86 ALA A O 1
ATOM 698 N N . LEU A 1 87 ? 2.995 -3.759 -12.636 1.00 92.38 87 LEU A N 1
ATOM 699 C CA . LEU A 1 87 ? 3.349 -2.484 -13.253 1.00 92.38 87 LEU A CA 1
ATOM 700 C C . LEU A 1 87 ? 4.792 -2.077 -12.919 1.00 92.38 87 LEU A C 1
ATOM 702 O O . LEU A 1 87 ? 5.499 -1.601 -13.806 1.00 92.38 87 LEU A O 1
ATOM 706 N N . GLU A 1 88 ? 5.247 -2.320 -11.688 1.00 92.75 88 GLU A N 1
ATOM 707 C CA . GLU A 1 88 ? 6.643 -2.140 -11.267 1.00 92.75 88 GLU A CA 1
ATOM 708 C C . GLU A 1 88 ? 7.591 -3.016 -12.087 1.00 92.75 88 GLU A C 1
ATOM 710 O O . GLU A 1 88 ? 8.548 -2.499 -12.668 1.00 92.75 88 GLU A O 1
ATOM 715 N N . ASP A 1 89 ? 7.274 -4.304 -12.230 1.00 93.94 89 ASP A N 1
ATOM 716 C CA . ASP A 1 89 ? 8.069 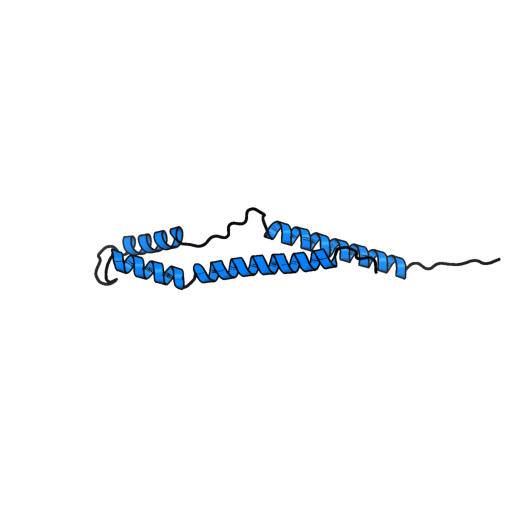-5.251 -13.016 1.00 93.94 89 ASP A CA 1
ATOM 717 C C . ASP A 1 89 ? 8.181 -4.824 -14.484 1.00 93.94 89 ASP A C 1
ATOM 719 O O . ASP A 1 89 ? 9.260 -4.876 -15.087 1.00 93.94 89 ASP A O 1
ATOM 723 N N . LYS A 1 90 ? 7.074 -4.350 -15.069 1.00 90.75 90 LYS A N 1
ATOM 724 C CA . LYS A 1 90 ? 7.038 -3.848 -16.448 1.00 90.75 90 LYS A CA 1
ATOM 725 C C . LYS A 1 90 ? 7.923 -2.612 -16.624 1.00 90.75 90 LYS A C 1
ATOM 727 O O . LYS A 1 90 ? 8.681 -2.541 -17.592 1.00 90.75 90 LYS A O 1
ATOM 732 N N . ILE A 1 91 ? 7.838 -1.644 -15.707 1.00 90.38 91 ILE A N 1
ATOM 733 C CA . ILE A 1 91 ? 8.648 -0.416 -15.754 1.00 90.38 91 ILE A CA 1
ATOM 734 C C . ILE A 1 91 ? 10.133 -0.758 -15.595 1.00 90.38 91 ILE A C 1
ATOM 736 O O . ILE A 1 91 ? 10.961 -0.252 -16.354 1.00 90.38 91 ILE A O 1
ATOM 740 N N . ALA A 1 92 ? 10.475 -1.629 -14.642 1.00 90.88 92 ALA A N 1
ATOM 741 C CA . ALA A 1 92 ? 11.850 -2.054 -14.400 1.00 90.88 92 ALA A CA 1
ATOM 742 C C . ALA A 1 92 ? 12.446 -2.772 -15.620 1.00 90.88 92 ALA A C 1
ATOM 744 O O . ALA A 1 92 ? 13.545 -2.430 -16.060 1.00 90.88 92 ALA A O 1
ATOM 745 N N . SER A 1 93 ? 11.691 -3.703 -16.209 1.00 91.06 93 SER A N 1
ATOM 746 C CA . SER A 1 93 ? 12.111 -4.443 -17.404 1.00 91.06 93 SER A CA 1
ATOM 747 C C . SER A 1 93 ? 12.345 -3.508 -18.592 1.00 91.06 93 SER A C 1
ATOM 749 O O . SER A 1 93 ? 13.387 -3.582 -19.237 1.00 91.06 93 SER A O 1
ATOM 751 N N . PHE A 1 94 ? 11.431 -2.560 -18.835 1.00 89.31 94 PHE A N 1
ATOM 752 C CA . PHE A 1 94 ? 11.589 -1.585 -19.915 1.00 89.31 94 PHE A CA 1
ATOM 753 C C . PHE A 1 94 ? 12.835 -0.708 -19.735 1.00 89.31 94 PHE A C 1
ATOM 755 O O . PHE A 1 94 ? 13.580 -0.494 -20.689 1.00 89.31 94 PHE A O 1
ATOM 762 N N . LYS A 1 95 ? 13.084 -0.201 -18.521 1.00 87.88 95 LYS A N 1
ATOM 763 C CA . LYS A 1 95 ? 14.272 0.623 -18.244 1.00 87.88 95 LYS A CA 1
ATOM 764 C C . LYS A 1 95 ? 15.563 -0.159 -18.477 1.00 87.88 95 LYS A C 1
ATOM 766 O O . LYS A 1 95 ? 16.466 0.359 -19.125 1.00 87.88 95 LYS A O 1
ATOM 771 N N . ALA A 1 96 ? 15.612 -1.413 -18.029 1.00 89.94 96 ALA A N 1
ATOM 772 C CA . ALA A 1 96 ? 16.761 -2.285 -18.248 1.00 89.94 96 ALA A CA 1
ATOM 773 C C . ALA A 1 96 ? 17.020 -2.546 -19.743 1.00 89.94 96 ALA A C 1
ATOM 775 O O . ALA A 1 96 ? 18.168 -2.498 -20.186 1.00 89.94 96 ALA A O 1
ATOM 776 N N . GLU A 1 97 ? 15.970 -2.780 -20.537 1.00 88.62 97 GLU A N 1
ATOM 777 C CA . GLU A 1 97 ? 16.091 -2.956 -21.990 1.00 88.62 97 GLU A CA 1
ATOM 778 C C . GLU A 1 97 ? 16.596 -1.689 -22.689 1.00 88.62 97 GLU A C 1
ATOM 780 O O . GLU A 1 97 ? 17.472 -1.767 -23.554 1.00 88.62 97 GLU A O 1
ATOM 785 N N . VAL A 1 98 ? 16.075 -0.519 -22.309 1.00 87.81 98 VAL A N 1
ATOM 786 C CA . VAL A 1 98 ? 16.518 0.766 -22.864 1.00 87.81 98 VAL A CA 1
ATOM 787 C C . VAL A 1 98 ? 17.983 1.031 -22.524 1.00 87.81 98 VAL A C 1
ATOM 789 O O . VAL A 1 98 ? 18.749 1.383 -23.420 1.00 87.81 98 VAL A O 1
ATOM 792 N N . ASP A 1 99 ? 18.397 0.809 -21.277 1.00 87.44 99 ASP A N 1
ATOM 793 C CA . ASP A 1 99 ? 19.791 0.980 -20.856 1.00 87.44 99 ASP A CA 1
ATOM 794 C C . ASP A 1 99 ? 20.730 0.022 -21.599 1.00 87.44 99 ASP A C 1
ATOM 796 O O . ASP A 1 99 ? 21.800 0.430 -22.060 1.00 87.44 99 ASP A O 1
ATOM 800 N N . ALA A 1 100 ? 20.319 -1.235 -21.789 1.00 87.31 100 ALA A N 1
ATOM 801 C CA . ALA A 1 100 ? 21.078 -2.207 -22.568 1.00 87.31 100 ALA A CA 1
ATOM 802 C C . ALA A 1 100 ? 21.214 -1.774 -24.037 1.00 87.31 100 ALA A C 1
ATOM 804 O O . ALA A 1 100 ? 22.315 -1.799 -24.587 1.00 87.31 100 ALA A O 1
ATOM 805 N N . ALA A 1 101 ? 20.125 -1.327 -24.668 1.00 86.19 101 ALA A N 1
ATOM 806 C CA . ALA A 1 101 ? 20.139 -0.864 -26.054 1.00 86.19 101 ALA A CA 1
ATOM 807 C C . ALA A 1 101 ? 21.011 0.390 -26.236 1.00 86.19 101 ALA A C 1
ATOM 809 O O . ALA A 1 101 ? 21.772 0.481 -27.200 1.00 86.19 101 ALA A O 1
ATOM 810 N N . LEU A 1 102 ? 20.943 1.337 -25.294 1.00 85.88 102 LEU A N 1
ATOM 811 C CA . LEU A 1 102 ? 21.794 2.528 -25.274 1.00 85.88 102 LEU A CA 1
ATOM 812 C C . LEU A 1 102 ? 23.266 2.163 -25.069 1.00 85.88 102 LEU A C 1
ATOM 814 O O . LEU A 1 102 ? 24.132 2.709 -25.749 1.00 85.88 102 LEU A O 1
ATOM 818 N N . SER A 1 103 ? 23.559 1.218 -24.174 1.00 85.88 103 SER A N 1
ATOM 819 C CA . SER A 1 103 ? 24.918 0.722 -23.948 1.00 85.88 103 SER A CA 1
ATOM 820 C C . SER A 1 103 ? 25.493 0.070 -25.203 1.00 85.88 103 SER A C 1
ATOM 822 O O . SER A 1 103 ? 26.612 0.398 -25.594 1.00 85.88 103 SER A O 1
ATOM 824 N N . VAL A 1 104 ? 24.710 -0.778 -25.878 1.00 82.38 104 VAL A N 1
ATOM 825 C CA . VAL A 1 104 ? 25.099 -1.380 -27.158 1.00 82.38 104 VAL A CA 1
ATOM 826 C C . VAL A 1 104 ? 25.335 -0.292 -28.200 1.00 82.38 104 VAL A C 1
ATOM 828 O O . VAL A 1 104 ? 26.407 -0.266 -28.789 1.00 82.38 104 VAL A O 1
ATOM 831 N N . SER A 1 105 ? 24.40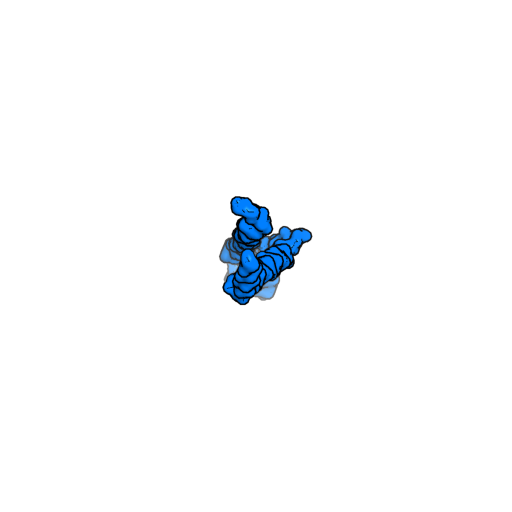4 0.650 -28.377 1.00 80.69 105 SER A N 1
ATOM 832 C CA . SER A 1 105 ? 24.555 1.745 -29.345 1.00 80.69 105 SER A CA 1
ATOM 833 C C . SER A 1 105 ? 25.806 2.590 -29.099 1.00 80.69 105 SER A C 1
ATOM 835 O O . SER A 1 105 ? 26.475 2.964 -30.055 1.00 80.69 105 SER A O 1
ATOM 837 N N . ASN A 1 106 ? 26.135 2.879 -27.839 1.00 77.38 106 ASN A N 1
ATOM 838 C CA . ASN A 1 106 ? 27.329 3.646 -27.477 1.00 77.38 106 ASN A CA 1
ATOM 839 C C . ASN A 1 106 ? 28.632 2.851 -27.659 1.00 77.38 106 ASN A C 1
ATOM 841 O O . ASN A 1 106 ? 29.700 3.448 -27.767 1.00 77.38 106 ASN A O 1
ATOM 845 N N . ALA A 1 107 ? 28.559 1.518 -27.655 1.00 79.12 107 ALA A N 1
ATOM 846 C CA . ALA A 1 107 ? 29.700 0.623 -27.830 1.00 79.12 107 ALA A CA 1
ATOM 847 C C . ALA A 1 107 ? 29.933 0.209 -29.296 1.00 79.12 107 ALA A C 1
ATOM 849 O O . ALA A 1 107 ? 30.942 -0.436 -29.588 1.00 79.12 107 ALA A O 1
ATOM 850 N N . ILE A 1 108 ? 29.020 0.545 -30.216 1.00 75.94 108 ILE A N 1
ATOM 851 C CA . ILE A 1 108 ? 29.191 0.269 -31.645 1.00 75.94 108 ILE A CA 1
ATOM 852 C C . ILE A 1 108 ? 30.238 1.230 -32.218 1.00 75.94 108 ILE A C 1
ATOM 854 O O . ILE A 1 108 ? 30.060 2.446 -32.221 1.00 75.94 108 ILE A O 1
ATOM 858 N N . THR A 1 109 ? 31.316 0.663 -32.756 1.00 69.38 109 THR A N 1
ATOM 859 C CA . THR A 1 109 ? 32.301 1.384 -33.568 1.00 69.38 109 THR A CA 1
ATOM 860 C C . THR A 1 109 ? 32.000 1.127 -35.040 1.00 69.38 109 THR A C 1
ATOM 862 O O . THR A 1 109 ? 32.167 0.004 -35.517 1.00 69.38 109 THR A O 1
ATOM 865 N N . GLU A 1 110 ? 31.570 2.155 -35.767 1.00 72.38 110 GLU A N 1
ATOM 866 C CA . GLU A 1 110 ? 31.375 2.087 -37.219 1.00 72.38 110 GLU A CA 1
ATOM 867 C C . GLU A 1 110 ? 32.677 2.479 -37.936 1.00 72.38 110 GLU A C 1
ATOM 869 O O . GLU A 1 110 ? 33.279 3.508 -37.631 1.00 72.38 110 GLU A O 1
ATOM 874 N N . ILE A 1 111 ? 33.143 1.644 -38.872 1.00 75.88 111 ILE A N 1
ATOM 875 C CA . ILE A 1 111 ? 34.300 1.944 -39.728 1.00 75.88 111 ILE A CA 1
ATOM 876 C C . ILE A 1 111 ? 33.769 2.259 -41.126 1.00 75.88 111 ILE A C 1
ATOM 878 O O . ILE A 1 111 ? 33.254 1.374 -41.807 1.00 75.88 111 ILE A O 1
ATOM 882 N N . GLU A 1 112 ? 33.910 3.510 -41.557 1.00 66.38 112 GLU A N 1
ATOM 883 C CA . GLU A 1 112 ? 33.523 3.959 -42.895 1.00 66.38 112 GLU A CA 1
ATOM 884 C C . GLU A 1 112 ? 34.744 3.915 -43.832 1.00 66.38 112 GLU A C 1
ATOM 886 O O . GLU A 1 112 ? 35.768 4.542 -43.561 1.00 66.38 112 GLU A O 1
ATOM 891 N N . ILE A 1 113 ? 34.660 3.151 -44.929 1.00 70.19 113 ILE A N 1
ATOM 892 C CA . ILE A 1 113 ? 35.714 3.077 -45.956 1.00 70.19 113 ILE A CA 1
ATOM 893 C C . ILE A 1 113 ? 35.219 3.821 -47.198 1.00 70.19 113 ILE A C 1
ATOM 895 O O . ILE A 1 113 ? 34.266 3.387 -47.843 1.00 70.19 113 ILE A O 1
ATOM 899 N N . SER A 1 114 ? 35.878 4.928 -47.538 1.00 62.16 114 SER A N 1
ATOM 900 C CA . SER A 1 114 ? 35.643 5.716 -48.756 1.00 62.16 114 SER A CA 1
ATOM 901 C C . SER A 1 114 ? 36.770 5.468 -49.771 1.00 62.16 114 SER A C 1
ATOM 903 O O . SER A 1 114 ? 37.934 5.373 -49.381 1.00 62.16 114 SER A O 1
ATOM 905 N N . TYR A 1 115 ? 36.411 5.308 -51.052 1.00 60.34 115 TYR A N 1
ATOM 906 C CA . TYR A 1 115 ? 37.318 4.990 -52.171 1.00 60.34 115 TYR A CA 1
ATOM 907 C C . TYR A 1 115 ? 37.724 6.241 -52.954 1.00 60.34 115 TYR A C 1
ATOM 909 O O . TYR A 1 115 ? 36.837 7.101 -53.166 1.00 60.34 115 TYR A O 1
#

Organism: NCBI:txid208479

Radius of gyration: 28.34 Å; chains: 1; bounding box: 62×26×92 Å